Protein AF-A0A9X1ZSS3-F1 (afdb_monomer_lite)

Structure (mmCIF, N/CA/C/O backbone):
data_AF-A0A9X1ZSS3-F1
#
_entry.id   AF-A0A9X1ZSS3-F1
#
loop_
_atom_site.group_PDB
_atom_site.id
_atom_site.type_symbol
_atom_site.label_atom_id
_atom_site.label_alt_id
_atom_site.label_comp_id
_atom_site.label_asym_id
_atom_site.label_entity_id
_atom_site.label_seq_id
_atom_site.pdbx_PDB_ins_code
_atom_site.Cartn_x
_atom_site.Cartn_y
_atom_site.Cartn_z
_atom_site.occupancy
_atom_site.B_iso_or_equiv
_atom_site.auth_seq_id
_atom_site.auth_comp_id
_atom_site.auth_asym_id
_atom_site.auth_atom_id
_atom_site.pdbx_PDB_model_num
ATOM 1 N N . MET A 1 1 ? 9.289 0.272 -28.332 1.00 66.75 1 MET A N 1
ATOM 2 C CA . MET A 1 1 ? 10.044 0.912 -27.242 1.00 66.75 1 MET A CA 1
ATOM 3 C C . MET A 1 1 ? 9.339 0.460 -25.985 1.00 66.75 1 MET A C 1
ATOM 5 O O . MET A 1 1 ? 8.144 0.708 -25.894 1.00 66.75 1 MET A O 1
ATOM 9 N N . GLU A 1 2 ? 9.999 -0.332 -25.145 1.00 72.69 2 GLU A N 1
ATOM 10 C CA . GLU A 1 2 ? 9.474 -0.611 -23.805 1.00 72.69 2 GLU A CA 1
ATOM 11 C C . GLU A 1 2 ? 9.588 0.683 -22.999 1.00 72.69 2 GLU A C 1
ATOM 13 O O . GLU A 1 2 ? 10.569 1.413 -23.147 1.00 72.69 2 GLU A O 1
ATOM 18 N N . ILE A 1 3 ? 8.534 1.016 -22.261 1.00 82.75 3 ILE A N 1
ATOM 19 C CA . ILE A 1 3 ? 8.540 2.147 -21.337 1.00 82.75 3 ILE A CA 1
ATOM 20 C C . ILE A 1 3 ? 9.147 1.603 -20.046 1.00 82.75 3 ILE A C 1
ATOM 22 O O . ILE A 1 3 ? 8.687 0.578 -19.551 1.00 82.75 3 ILE A O 1
ATOM 26 N N . GLU A 1 4 ? 10.214 2.237 -19.569 1.00 85.62 4 GLU A N 1
ATOM 27 C CA . GLU A 1 4 ? 10.800 1.925 -18.266 1.00 85.62 4 GLU A CA 1
ATOM 28 C C . GLU A 1 4 ? 9.836 2.410 -17.180 1.00 85.62 4 GLU A C 1
ATOM 30 O O . GLU A 1 4 ? 9.373 3.550 -17.245 1.00 85.62 4 GLU A O 1
ATOM 35 N N . GLU A 1 5 ? 9.482 1.529 -16.243 1.00 88.88 5 GLU A N 1
ATOM 36 C CA . GLU A 1 5 ? 8.638 1.897 -15.106 1.00 88.88 5 GLU A CA 1
ATOM 37 C C . GLU A 1 5 ? 9.431 2.768 -14.134 1.00 88.88 5 GLU A C 1
ATOM 39 O O . GLU A 1 5 ? 10.512 2.404 -13.665 1.00 88.88 5 GLU A O 1
ATOM 44 N N . GLU A 1 6 ? 8.863 3.920 -13.808 1.00 93.00 6 GLU A N 1
ATOM 45 C CA . GLU A 1 6 ? 9.413 4.880 -12.871 1.00 93.00 6 GLU A CA 1
ATOM 46 C C . GLU A 1 6 ? 8.700 4.796 -11.522 1.00 93.00 6 GLU A C 1
ATOM 48 O O . GLU A 1 6 ? 7.560 4.354 -11.379 1.00 93.00 6 GLU A O 1
ATOM 53 N N . LYS A 1 7 ? 9.345 5.326 -10.483 1.00 92.88 7 LYS A N 1
ATOM 54 C CA . LYS A 1 7 ? 8.801 5.325 -9.115 1.00 92.88 7 LYS A CA 1
ATOM 55 C C . LYS A 1 7 ? 7.405 5.960 -8.999 1.00 92.88 7 LYS A C 1
ATOM 57 O O . LYS A 1 7 ? 6.628 5.612 -8.112 1.00 92.88 7 LYS A O 1
ATOM 62 N N . LEU A 1 8 ? 7.099 6.927 -9.863 1.00 94.69 8 LEU A N 1
ATOM 63 C CA . LEU A 1 8 ? 5.810 7.620 -9.873 1.00 94.69 8 LEU A CA 1
ATOM 64 C C . LEU A 1 8 ? 4.716 6.881 -10.653 1.00 94.69 8 LEU A C 1
ATOM 66 O O . LEU A 1 8 ? 3.571 7.324 -10.591 1.00 94.69 8 LEU A O 1
ATOM 70 N N . ASP A 1 9 ? 5.038 5.763 -11.308 1.00 94.50 9 ASP A N 1
ATOM 71 C CA . ASP A 1 9 ? 4.044 4.862 -11.898 1.00 94.50 9 ASP A CA 1
ATOM 72 C C . ASP A 1 9 ? 3.373 3.991 -10.822 1.00 94.50 9 ASP A C 1
ATOM 74 O O . ASP A 1 9 ? 2.185 3.694 -10.929 1.00 94.50 9 ASP A O 1
ATOM 78 N N . HIS A 1 10 ? 4.089 3.706 -9.721 1.00 94.50 10 HIS A N 1
ATOM 79 C CA . HIS A 1 10 ? 3.582 3.000 -8.531 1.00 94.50 10 HIS A CA 1
ATOM 80 C C . HIS A 1 10 ? 3.753 3.815 -7.237 1.00 94.50 10 HIS A C 1
ATOM 82 O O . HIS A 1 10 ? 4.418 3.395 -6.276 1.00 94.50 10 HIS A O 1
ATOM 88 N N . PRO A 1 11 ? 3.193 5.036 -7.180 1.00 95.62 11 PRO A N 1
ATOM 89 C CA . PRO A 1 11 ? 3.503 5.982 -6.121 1.00 95.62 11 PRO A CA 1
ATOM 90 C C . PRO A 1 11 ? 3.016 5.496 -4.753 1.00 95.62 11 PRO A C 1
ATOM 92 O O . PRO A 1 11 ? 3.622 5.847 -3.739 1.00 95.62 11 PRO A O 1
ATOM 95 N N . VAL A 1 12 ? 1.952 4.687 -4.686 1.00 96.75 12 VAL A N 1
ATOM 96 C CA . VAL A 1 12 ? 1.432 4.151 -3.421 1.00 96.75 12 VAL A CA 1
ATOM 97 C C . VAL A 1 12 ? 2.358 3.057 -2.901 1.00 96.75 12 VAL A C 1
ATOM 99 O O . VAL A 1 12 ? 2.746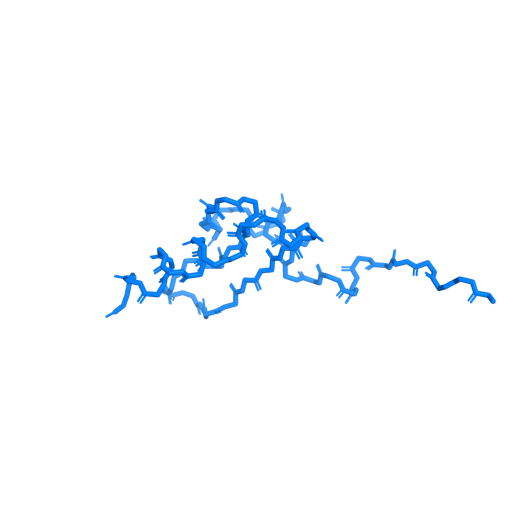 3.103 -1.732 1.00 96.75 12 VAL A O 1
ATOM 102 N N . TRP A 1 13 ? 2.774 2.133 -3.766 1.00 95.69 13 TRP A N 1
ATOM 103 C CA . TRP A 1 13 ? 3.704 1.059 -3.440 1.00 95.69 13 TRP A CA 1
ATOM 104 C C . TRP A 1 13 ? 5.017 1.600 -2.882 1.00 95.69 13 TRP A C 1
ATOM 106 O O . TRP A 1 13 ? 5.396 1.266 -1.757 1.00 95.69 13 TRP A O 1
ATOM 116 N N . TYR A 1 14 ? 5.685 2.480 -3.631 1.00 96.38 14 TYR A N 1
ATOM 117 C CA . TYR A 1 14 ? 6.984 3.004 -3.224 1.00 96.38 14 TYR A CA 1
ATOM 118 C C . TYR A 1 14 ? 6.888 3.898 -1.984 1.00 96.38 14 TYR A C 1
ATOM 120 O O . TYR A 1 14 ? 7.737 3.802 -1.099 1.00 96.38 14 TYR A O 1
ATOM 128 N N . SER A 1 15 ? 5.824 4.695 -1.844 1.00 97.19 15 SER A N 1
ATOM 129 C CA . SER A 1 15 ? 5.617 5.488 -0.623 1.00 97.19 15 SER A CA 1
ATOM 130 C C . SER A 1 15 ? 5.484 4.596 0.617 1.00 97.19 15 SER A C 1
ATOM 132 O O . SER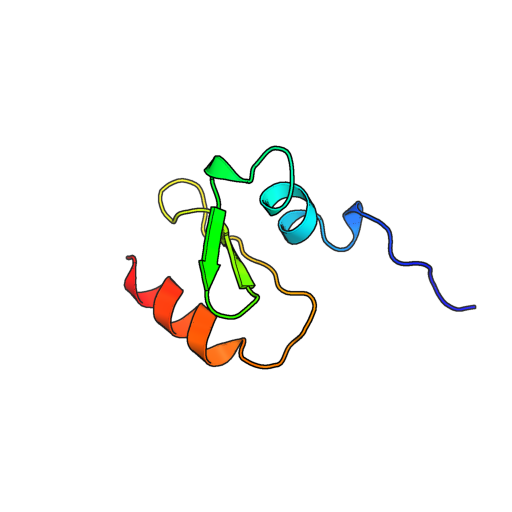 A 1 15 ? 6.123 4.860 1.634 1.00 97.19 15 SER A O 1
ATOM 134 N N . LEU A 1 16 ? 4.692 3.518 0.537 1.00 96.94 16 LEU A N 1
ATOM 135 C CA . LEU A 1 16 ? 4.458 2.576 1.643 1.00 96.94 16 LEU A CA 1
ATOM 136 C C . LEU A 1 16 ? 5.655 1.651 1.934 1.00 96.94 16 LEU A C 1
ATOM 138 O O . LEU A 1 16 ? 5.707 1.031 2.997 1.00 96.94 16 LEU A O 1
ATOM 142 N N . GLN A 1 17 ? 6.611 1.544 1.011 1.00 94.62 17 GLN A N 1
ATOM 143 C CA . GLN A 1 17 ? 7.885 0.845 1.216 1.00 94.62 17 GLN A CA 1
ATOM 144 C C . GLN A 1 17 ? 8.912 1.721 1.954 1.00 94.62 17 GLN A C 1
ATOM 146 O O . GLN A 1 17 ? 9.743 1.184 2.695 1.00 94.62 17 GLN A O 1
ATOM 151 N N . GLU A 1 18 ? 8.836 3.040 1.761 1.00 95.75 18 GLU A N 1
ATOM 152 C CA . GLU A 1 18 ? 9.828 4.033 2.183 1.00 95.75 18 GLU A CA 1
ATOM 153 C C . GLU A 1 18 ? 9.288 4.963 3.291 1.00 95.75 18 GLU A C 1
ATOM 155 O O . GLU A 1 18 ? 9.017 4.505 4.400 1.00 95.75 18 GLU A O 1
ATOM 160 N N . GLU A 1 19 ? 9.122 6.263 3.012 1.00 97.88 19 GLU A N 1
ATOM 161 C CA . GLU A 1 19 ? 8.772 7.309 3.986 1.00 97.88 19 GLU A CA 1
ATOM 162 C C . GLU A 1 19 ? 7.460 7.028 4.733 1.00 97.88 19 GLU A C 1
ATOM 164 O O . GLU A 1 19 ? 7.310 7.373 5.903 1.00 97.88 19 GLU A O 1
ATOM 169 N N . HIS A 1 20 ? 6.492 6.374 4.083 1.00 97.69 20 HIS A N 1
ATOM 170 C CA . HIS A 1 20 ? 5.193 6.059 4.679 1.00 97.69 20 HIS A CA 1
ATOM 171 C C . HIS A 1 20 ? 5.115 4.633 5.236 1.00 97.69 20 HIS A C 1
ATOM 173 O O . HIS A 1 20 ? 4.020 4.167 5.562 1.00 97.69 20 HIS A O 1
ATOM 179 N N . ARG A 1 21 ? 6.244 3.931 5.402 1.00 96.69 21 ARG A N 1
ATOM 180 C CA . ARG A 1 21 ? 6.277 2.549 5.909 1.00 96.69 21 ARG A CA 1
ATOM 181 C C . ARG A 1 21 ? 5.520 2.371 7.228 1.00 96.69 21 ARG A C 1
ATOM 183 O O . ARG A 1 21 ? 4.805 1.387 7.397 1.00 96.69 21 ARG A O 1
ATOM 190 N N . GLU A 1 22 ? 5.594 3.335 8.145 1.00 97.06 22 GLU A N 1
ATOM 191 C CA . GLU A 1 22 ? 4.872 3.272 9.429 1.00 97.06 22 GLU A CA 1
ATOM 192 C C . GLU A 1 22 ? 3.348 3.444 9.296 1.00 97.06 22 GLU A C 1
ATOM 194 O O . GLU A 1 22 ? 2.577 3.054 10.185 1.00 97.06 22 GLU A O 1
ATOM 199 N N . LEU A 1 23 ? 2.892 4.015 8.181 1.00 97.06 23 LEU A N 1
ATOM 200 C CA . LEU A 1 23 ? 1.479 4.207 7.854 1.00 97.06 23 LEU A CA 1
ATOM 201 C C . LEU A 1 23 ? 0.876 2.968 7.173 1.00 97.06 23 LEU A C 1
ATOM 203 O O . LEU A 1 23 ? -0.349 2.879 7.073 1.00 97.06 23 LEU A O 1
ATOM 207 N N . SER A 1 24 ? 1.719 2.015 6.758 1.00 95.75 24 SER A N 1
ATOM 208 C CA . SER A 1 24 ? 1.340 0.810 6.020 1.00 95.75 24 SER A CA 1
ATOM 209 C C . SER A 1 24 ? 0.700 -0.263 6.911 1.00 95.75 24 SER A C 1
ATOM 211 O O . SER A 1 24 ? 1.075 -0.455 8.070 1.00 95.75 24 SER A O 1
ATOM 213 N N . ALA A 1 25 ? -0.241 -1.000 6.332 1.00 93.25 25 ALA A N 1
ATOM 214 C CA . ALA A 1 25 ? -0.639 -2.355 6.687 1.00 93.25 25 ALA A CA 1
ATOM 215 C C . ALA A 1 25 ? -0.293 -3.265 5.495 1.00 93.25 25 ALA A C 1
ATOM 217 O O . ALA A 1 25 ? -0.442 -2.847 4.347 1.00 93.25 25 ALA A O 1
ATOM 218 N N . GLU A 1 26 ? 0.228 -4.459 5.753 1.00 90.38 26 GLU A N 1
ATOM 219 C CA . GLU A 1 26 ? 0.693 -5.387 4.717 1.00 90.38 26 GLU A CA 1
ATOM 220 C C . GLU A 1 26 ? -0.108 -6.685 4.806 1.00 90.38 26 GLU A C 1
ATOM 222 O O . GLU A 1 26 ? -0.198 -7.272 5.885 1.00 90.38 26 GLU A O 1
ATOM 227 N N . TYR A 1 27 ? -0.690 -7.098 3.681 1.00 87.38 27 TYR A N 1
ATOM 228 C CA . TYR A 1 27 ? -1.505 -8.306 3.551 1.00 87.38 27 TYR A CA 1
ATOM 229 C C . TYR A 1 27 ? -1.181 -8.971 2.214 1.00 87.38 27 TYR A C 1
ATOM 231 O O . TYR A 1 27 ? -1.399 -8.355 1.175 1.00 87.38 27 TYR A O 1
ATOM 239 N N . ASP A 1 28 ? -0.659 -10.201 2.231 1.00 81.31 28 ASP A N 1
ATOM 240 C CA . ASP A 1 28 ? -0.409 -11.020 1.031 1.00 81.31 28 ASP 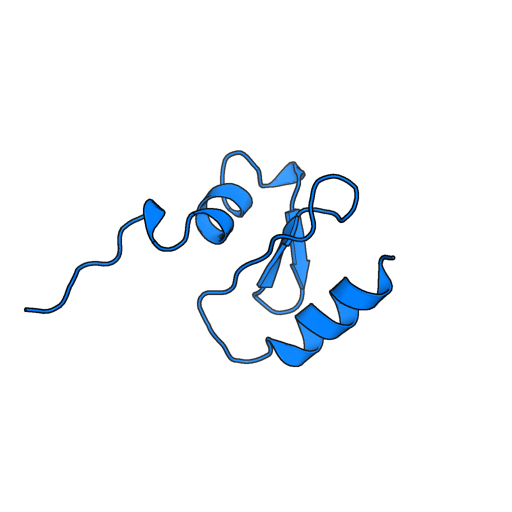A CA 1
ATOM 241 C C . ASP A 1 28 ? 0.199 -10.245 -0.164 1.00 81.31 28 ASP A C 1
ATOM 243 O O . ASP A 1 28 ? -0.389 -10.179 -1.239 1.00 81.31 28 ASP A O 1
ATOM 247 N N . ASN A 1 29 ? 1.384 -9.649 0.019 1.00 83.88 29 ASN A N 1
ATOM 248 C CA . ASN A 1 29 ? 2.109 -8.864 -1.001 1.00 83.88 29 ASN A CA 1
ATOM 249 C C . ASN A 1 29 ? 1.412 -7.571 -1.475 1.00 83.88 29 ASN A C 1
ATOM 251 O O . ASN A 1 29 ? 1.883 -6.924 -2.411 1.00 83.88 29 ASN A O 1
ATOM 255 N N . ILE A 1 30 ? 0.344 -7.143 -0.800 1.00 91.94 30 ILE A N 1
ATOM 256 C CA . ILE A 1 30 ? -0.297 -5.842 -0.990 1.00 91.94 30 ILE A CA 1
ATOM 257 C C . ILE A 1 30 ? 0.064 -4.936 0.185 1.00 91.94 30 ILE A C 1
ATOM 259 O O . ILE A 1 30 ? 0.006 -5.341 1.351 1.00 91.94 30 ILE A O 1
ATOM 263 N N . ARG A 1 31 ? 0.391 -3.677 -0.108 1.00 94.75 31 ARG A N 1
ATOM 264 C CA . ARG A 1 31 ? 0.543 -2.634 0.909 1.00 94.75 31 ARG A CA 1
ATOM 265 C C . ARG A 1 31 ? -0.651 -1.697 0.848 1.00 94.75 31 ARG A C 1
ATOM 267 O O . ARG A 1 31 ? -0.938 -1.135 -0.202 1.00 94.75 31 ARG A O 1
ATOM 274 N N . PHE A 1 32 ? -1.304 -1.488 1.983 1.00 95.75 32 PHE A N 1
ATOM 275 C CA . PHE A 1 32 ? -2.372 -0.508 2.152 1.00 95.75 32 PHE A CA 1
ATOM 276 C C . PHE A 1 32 ? -1.963 0.553 3.162 1.00 95.75 32 PHE A C 1
ATOM 278 O O . PHE A 1 32 ? -1.247 0.264 4.118 1.00 95.75 32 PHE A O 1
ATOM 285 N N . TYR A 1 33 ? -2.484 1.765 3.038 1.00 97.38 33 TYR A N 1
ATOM 286 C CA . TYR A 1 33 ? -2.510 2.676 4.176 1.00 97.38 33 TYR A CA 1
ATOM 287 C C . TYR A 1 33 ? -3.475 2.146 5.237 1.00 97.38 33 TYR A C 1
ATOM 289 O O . TYR A 1 33 ? -4.552 1.637 4.923 1.00 97.38 33 TYR A O 1
ATOM 297 N N . LYS A 1 34 ? -3.128 2.304 6.520 1.00 96.06 34 LYS A N 1
ATOM 298 C CA . LYS A 1 34 ? -4.074 2.038 7.616 1.00 96.06 34 LYS A CA 1
ATOM 299 C C . LYS A 1 34 ? -5.361 2.854 7.375 1.00 96.06 34 LYS A C 1
ATOM 301 O O . LYS A 1 34 ? -5.240 4.060 7.139 1.00 96.06 34 LYS A O 1
ATOM 306 N N . PRO A 1 35 ? -6.568 2.268 7.521 1.00 94.81 35 PRO A N 1
ATOM 307 C CA . PRO A 1 35 ? -7.830 2.920 7.135 1.00 94.81 35 PRO A CA 1
ATOM 308 C C . PRO A 1 35 ? -8.083 4.295 7.765 1.00 94.81 35 PRO A C 1
ATOM 310 O O . PRO A 1 35 ? -8.782 5.125 7.195 1.00 94.81 35 PRO A O 1
ATOM 313 N N . LYS A 1 36 ? -7.472 4.577 8.925 1.00 95.31 36 LYS A N 1
ATOM 314 C CA . LYS A 1 36 ? -7.539 5.890 9.585 1.00 95.31 36 LYS A CA 1
ATOM 315 C C . LYS A 1 36 ? -6.900 7.044 8.790 1.00 95.31 36 LYS A C 1
ATOM 317 O O . LYS A 1 36 ? -7.114 8.192 9.163 1.00 95.31 36 LYS A O 1
ATOM 322 N N . TYR A 1 37 ? -6.080 6.756 7.774 1.00 95.44 37 TYR A N 1
ATOM 323 C CA . TYR A 1 37 ? -5.431 7.763 6.925 1.00 95.44 37 TYR A CA 1
ATOM 324 C C . TYR A 1 37 ? -6.141 7.905 5.574 1.00 95.44 37 TYR A C 1
ATOM 326 O O . TYR A 1 37 ? -6.562 9.005 5.226 1.00 95.44 37 TYR A O 1
ATOM 334 N N . CYS A 1 38 ? -6.266 6.810 4.815 1.00 94.81 38 CYS A N 1
ATOM 335 C CA . CYS A 1 38 ? -6.929 6.763 3.508 1.00 94.81 38 CYS A CA 1
ATOM 336 C C . CYS A 1 38 ? -7.114 5.304 3.030 1.00 94.81 38 CYS A C 1
ATOM 338 O O . CYS A 1 38 ? -6.433 4.416 3.544 1.00 94.81 38 CYS A O 1
ATOM 340 N N . PRO A 1 39 ? -7.992 5.047 2.037 1.00 93.81 39 PRO A N 1
ATOM 341 C CA . PRO A 1 39 ? -8.279 3.702 1.527 1.00 93.81 39 PRO A CA 1
ATOM 342 C C . PRO A 1 39 ? -7.345 3.257 0.383 1.00 93.81 39 PRO A C 1
ATOM 344 O O . PRO A 1 39 ? -7.725 2.418 -0.432 1.00 93.81 39 PRO A O 1
ATOM 347 N N . PHE A 1 40 ? -6.157 3.854 0.251 1.00 95.88 40 PHE A N 1
ATOM 348 C CA . PHE A 1 40 ? -5.237 3.524 -0.839 1.00 95.88 40 PHE A CA 1
ATOM 34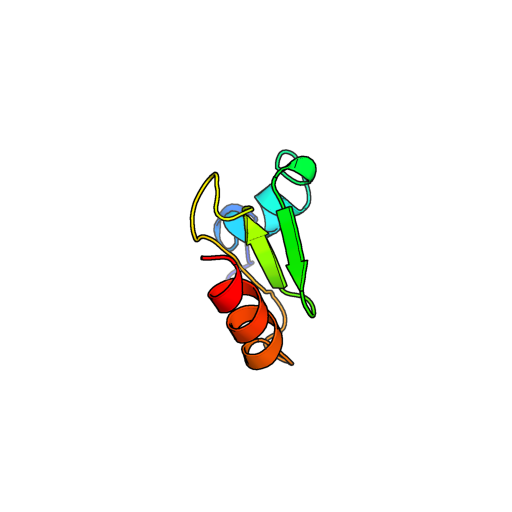9 C C . PHE A 1 40 ? -4.394 2.290 -0.511 1.00 95.88 40 PHE A C 1
ATOM 351 O O . PHE A 1 40 ? -3.923 2.126 0.615 1.00 95.88 40 PHE A O 1
ATOM 358 N N . GLY A 1 41 ? -4.151 1.464 -1.523 1.00 94.44 41 GLY A N 1
ATOM 359 C CA . GLY A 1 41 ? -3.203 0.362 -1.475 1.00 94.44 41 GLY A CA 1
ATOM 360 C C . GLY A 1 41 ? -2.780 -0.058 -2.875 1.00 94.44 41 GLY A C 1
ATOM 361 O O . GLY A 1 41 ? -3.445 0.282 -3.852 1.00 94.44 41 GLY A O 1
ATOM 362 N N . GLU A 1 42 ? -1.653 -0.752 -2.963 1.00 94.62 42 GLU A N 1
ATOM 363 C CA . GLU A 1 42 ? -1.046 -1.164 -4.226 1.00 94.62 42 GLU A CA 1
ATOM 364 C C . GLU A 1 42 ? -0.265 -2.474 -4.055 1.00 94.62 42 GLU A C 1
ATOM 366 O O . GLU A 1 42 ? 0.174 -2.821 -2.953 1.00 94.62 42 GLU A O 1
ATOM 371 N N . PHE A 1 43 ? -0.119 -3.201 -5.157 1.00 91.81 43 PHE A N 1
ATOM 372 C CA . PHE A 1 43 ? 0.636 -4.441 -5.296 1.00 91.81 43 PHE A CA 1
ATOM 373 C C . PHE A 1 43 ? 1.373 -4.406 -6.639 1.00 91.81 43 PHE A C 1
ATOM 375 O O . PHE A 1 43 ? 0.884 -3.791 -7.585 1.00 91.81 43 PHE A O 1
ATOM 382 N N . ILE A 1 44 ? 2.520 -5.080 -6.724 1.00 86.44 44 ILE A N 1
ATOM 383 C CA . ILE A 1 44 ? 3.258 -5.251 -7.989 1.00 86.44 44 ILE A CA 1
ATOM 384 C C . ILE A 1 44 ? 2.941 -6.610 -8.616 1.00 86.44 44 ILE A C 1
ATOM 386 O O . ILE A 1 44 ? 2.757 -6.719 -9.824 1.00 86.44 44 ILE A O 1
ATOM 390 N N . GLU A 1 45 ? 2.802 -7.648 -7.790 1.00 82.69 45 GLU A N 1
ATOM 391 C CA . GLU A 1 45 ? 2.478 -8.999 -8.243 1.00 82.69 45 GLU A CA 1
ATOM 392 C C . GLU A 1 45 ? 1.008 -9.316 -7.915 1.00 82.69 45 GLU A C 1
ATOM 394 O O . GLU A 1 45 ? 0.534 -9.104 -6.797 1.00 82.69 45 GLU A O 1
ATOM 399 N N . GLN A 1 46 ? 0.239 -9.739 -8.923 1.00 80.50 46 GLN A N 1
ATOM 400 C CA . GLN A 1 46 ? -1.224 -9.869 -8.826 1.00 80.50 46 GLN A CA 1
ATOM 401 C C . GLN A 1 46 ? -1.676 -11.144 -8.086 1.00 80.50 46 GLN A C 1
ATOM 403 O O . GLN A 1 46 ? -2.853 -11.298 -7.726 1.00 80.50 46 GLN A O 1
ATOM 408 N N . ASP A 1 47 ? -0.761 -12.079 -7.863 1.00 72.00 47 ASP A N 1
ATOM 409 C CA . ASP A 1 47 ? -1.000 -13.338 -7.184 1.00 72.00 47 ASP A CA 1
ATOM 410 C C . ASP A 1 47 ? -1.309 -13.097 -5.701 1.00 72.00 47 ASP A C 1
ATOM 412 O O . ASP A 1 47 ? -0.420 -12.903 -4.881 1.00 72.00 47 ASP A O 1
ATOM 416 N N . LYS A 1 48 ? -2.613 -13.195 -5.379 1.00 69.81 48 LYS A N 1
ATOM 417 C CA . LYS A 1 48 ? -3.272 -13.083 -4.049 1.00 69.81 48 LYS A CA 1
ATOM 418 C C . LYS A 1 48 ? -3.912 -11.735 -3.707 1.00 69.81 48 LYS A C 1
ATOM 420 O O . LYS A 1 48 ? -4.344 -11.528 -2.573 1.00 69.81 48 LYS A O 1
ATOM 425 N N . THR A 1 49 ? -4.143 -10.884 -4.705 1.00 85.00 49 THR A N 1
ATOM 426 C CA . THR A 1 49 ? -4.870 -9.613 -4.517 1.00 85.00 49 THR A CA 1
ATOM 427 C C . THR A 1 49 ? -6.238 -9.767 -3.843 1.00 85.00 4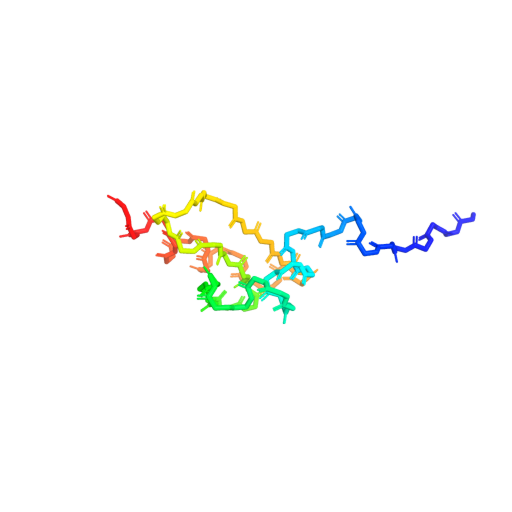9 THR A C 1
ATOM 429 O O . THR A 1 49 ? -6.610 -8.959 -2.996 1.00 85.00 49 THR A O 1
ATOM 432 N N . THR A 1 50 ? -6.980 -10.835 -4.153 1.00 89.06 50 THR A N 1
ATOM 433 C CA . THR A 1 50 ? -8.309 -11.085 -3.573 1.00 89.06 50 THR A CA 1
ATOM 434 C C . THR A 1 50 ? -8.282 -11.257 -2.054 1.00 89.06 50 THR A C 1
ATOM 436 O O . THR A 1 50 ? -9.148 -10.702 -1.380 1.00 89.06 50 THR A O 1
ATOM 439 N N . THR A 1 51 ? -7.313 -11.997 -1.508 1.00 88.19 51 THR A N 1
ATOM 440 C CA . THR A 1 51 ? -7.238 -12.254 -0.061 1.00 88.19 51 THR A CA 1
ATOM 441 C C . THR A 1 51 ? -6.911 -10.971 0.690 1.00 88.19 51 THR A C 1
ATOM 443 O O . THR A 1 51 ? -7.665 -10.589 1.582 1.00 88.19 51 THR A O 1
ATOM 446 N N . GLY A 1 52 ? -5.863 -10.254 0.269 1.00 89.69 52 GLY A N 1
ATOM 447 C CA . GLY A 1 52 ? -5.455 -9.011 0.925 1.00 89.69 52 GLY A CA 1
ATOM 448 C C . GLY A 1 52 ? -6.514 -7.906 0.835 1.00 89.69 52 GLY A C 1
ATOM 449 O O . GLY A 1 52 ? -6.766 -7.218 1.821 1.00 89.69 52 GLY A O 1
ATOM 450 N N . ILE A 1 53 ? -7.210 -7.775 -0.305 1.00 91.44 53 ILE A N 1
ATOM 451 C CA . ILE A 1 53 ? -8.339 -6.836 -0.442 1.00 91.44 53 ILE A CA 1
ATOM 452 C C . ILE A 1 53 ? -9.490 -7.224 0.494 1.00 91.44 53 ILE A C 1
ATOM 454 O O . ILE A 1 53 ? -10.070 -6.351 1.141 1.00 91.44 53 ILE A O 1
ATOM 458 N N . ASN A 1 54 ? -9.822 -8.516 0.586 1.00 92.44 54 ASN A N 1
ATOM 459 C CA . ASN A 1 54 ? -10.888 -8.986 1.466 1.00 92.44 54 ASN A CA 1
ATOM 460 C C . ASN A 1 54 ? -10.559 -8.707 2.939 1.00 92.44 54 ASN A C 1
ATOM 462 O O . ASN A 1 54 ? -11.394 -8.152 3.647 1.00 92.44 54 ASN A O 1
ATOM 466 N N . GLU A 1 55 ? -9.341 -9.013 3.390 1.00 91.75 55 GLU A N 1
ATOM 467 C CA . GLU A 1 55 ? -8.900 -8.715 4.758 1.00 91.75 55 GLU A CA 1
ATOM 468 C C . GLU A 1 55 ? -8.925 -7.212 5.059 1.00 91.75 55 GLU A C 1
ATOM 470 O O . GLU A 1 55 ? -9.450 -6.802 6.095 1.00 91.75 55 GLU A O 1
ATOM 475 N N . TYR A 1 56 ? -8.444 -6.381 4.129 1.00 92.81 56 TYR A N 1
ATOM 476 C CA . TYR A 1 56 ? -8.470 -4.927 4.278 1.00 92.81 56 TYR A CA 1
ATOM 477 C C . TYR A 1 56 ? -9.896 -4.366 4.368 1.00 92.81 56 TYR A C 1
ATOM 479 O O . TYR A 1 56 ? -10.159 -3.471 5.172 1.00 92.81 56 TYR A O 1
ATOM 487 N N . SER A 1 57 ? -10.836 -4.919 3.591 1.00 92.44 57 SER A N 1
ATOM 488 C CA . SER A 1 57 ? -12.236 -4.471 3.570 1.00 92.44 57 SER A CA 1
ATOM 489 C C . SER A 1 57 ? -12.976 -4.663 4.898 1.00 92.44 57 SER A C 1
ATOM 491 O O . SER A 1 57 ? -13.979 -3.999 5.131 1.00 92.44 57 SER A O 1
ATOM 493 N N . LEU A 1 58 ? -12.476 -5.539 5.779 1.00 93.25 58 LEU A N 1
ATOM 494 C CA . LEU A 1 58 ? -13.073 -5.832 7.087 1.00 93.25 58 LEU A CA 1
ATOM 495 C C . LEU A 1 58 ? -12.590 -4.891 8.201 1.00 93.25 58 LEU A C 1
ATOM 497 O O . LEU A 1 58 ? -13.040 -5.007 9.341 1.00 93.25 58 LEU A O 1
ATOM 501 N N . LEU A 1 59 ? -11.658 -3.980 7.908 1.00 88.75 59 LEU A N 1
ATOM 502 C CA . LEU A 1 59 ? -11.109 -3.040 8.888 1.00 88.75 59 LEU A CA 1
ATOM 503 C C . LEU A 1 59 ? -12.000 -1.799 9.119 1.00 88.75 59 LEU A C 1
ATOM 505 O O . LEU A 1 59 ? -11.61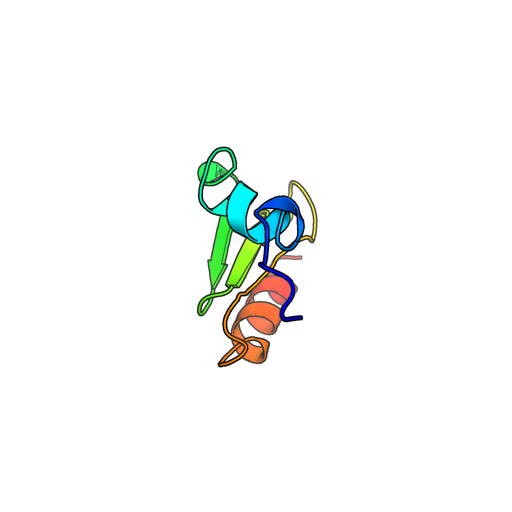0 -0.917 9.890 1.00 88.75 59 LEU A O 1
ATOM 509 N N . THR A 1 60 ? -13.168 -1.724 8.467 1.00 65.00 60 THR A N 1
ATOM 510 C CA . THR A 1 60 ? -14.169 -0.644 8.568 1.00 65.00 60 THR A CA 1
ATOM 511 C C . THR A 1 60 ? -15.581 -1.205 8.511 1.00 65.00 60 THR A C 1
ATOM 513 O O . THR A 1 60 ? -16.436 -0.726 9.285 1.00 65.00 60 THR A O 1
#

Sequence (60 aa):
MEIEEEKLDHPVWYSLQEEHRELSAEYDNIRFYKPKYCPFGEFIEQDKTTTGINEYSLLT

Organism: NCBI:txid2911062

pLDDT: mean 90.53, std 7.79, range [65.0, 97.88]

Foldseek 3Di:
DDDDDDCVNVVQVVCCVPVCVVQWDDDPQKTAGQVVVPGDIDHDDPVCPVVRVVVSVVSD

Radius of gyration: 12.19 Å; chains: 1; bounding box: 25×21×37 Å

Secondary structure (DSSP, 8-state):
-PPPPPTTTSHHHHHHHTTTGGGEEEETTEEEE-TTT-S-EE-SS-TTHHHHHHHHHTT-